Protein AF-A0A7J4SCC3-F1 (afdb_monomer_lite)

Structure (mmCIF, N/CA/C/O backbone):
data_AF-A0A7J4SCC3-F1
#
_entry.id   AF-A0A7J4SCC3-F1
#
loop_
_atom_site.group_PDB
_atom_site.id
_atom_site.type_symbol
_atom_site.label_atom_id
_atom_site.label_alt_id
_atom_site.label_comp_id
_atom_site.label_asym_id
_atom_site.label_entity_id
_atom_site.label_seq_id
_atom_site.pdbx_PDB_ins_code
_atom_site.Cartn_x
_atom_site.Cartn_y
_atom_site.Cartn_z
_atom_site.occupancy
_atom_site.B_iso_or_equiv
_atom_site.auth_seq_id
_atom_site.auth_comp_id
_atom_site.auth_asym_id
_atom_site.auth_atom_id
_atom_site.pdbx_PDB_model_num
ATOM 1 N N . MET A 1 1 ? -40.640 -9.489 59.280 1.00 54.16 1 MET A N 1
ATOM 2 C CA . MET A 1 1 ? -41.425 -9.849 58.082 1.00 54.16 1 MET A CA 1
ATOM 3 C C . MET A 1 1 ? -41.532 -8.729 57.042 1.00 54.16 1 MET A C 1
ATOM 5 O O . MET A 1 1 ? -40.969 -8.909 55.980 1.00 54.16 1 MET A O 1
ATOM 9 N N . ARG A 1 2 ? -42.132 -7.545 57.290 1.00 55.75 2 ARG A N 1
ATOM 10 C CA . ARG A 1 2 ? -42.129 -6.441 56.280 1.00 55.75 2 ARG A CA 1
ATOM 11 C C . ARG A 1 2 ? -40.756 -5.793 56.000 1.00 55.75 2 ARG A C 1
ATOM 13 O O . ARG A 1 2 ? -40.608 -5.109 54.994 1.00 55.75 2 ARG A O 1
ATOM 20 N N . ARG A 1 3 ? -39.778 -5.949 56.900 1.00 60.03 3 ARG A N 1
ATOM 21 C CA . ARG A 1 3 ? -38.432 -5.351 56.779 1.00 60.03 3 ARG A CA 1
ATOM 22 C C . ARG A 1 3 ? -37.500 -6.152 55.866 1.00 60.03 3 ARG A C 1
ATOM 24 O O . ARG A 1 3 ? -36.683 -5.543 55.190 1.00 60.03 3 ARG A O 1
ATOM 31 N N . ASP A 1 4 ? -37.663 -7.471 55.838 1.00 62.28 4 ASP A N 1
ATOM 32 C CA . 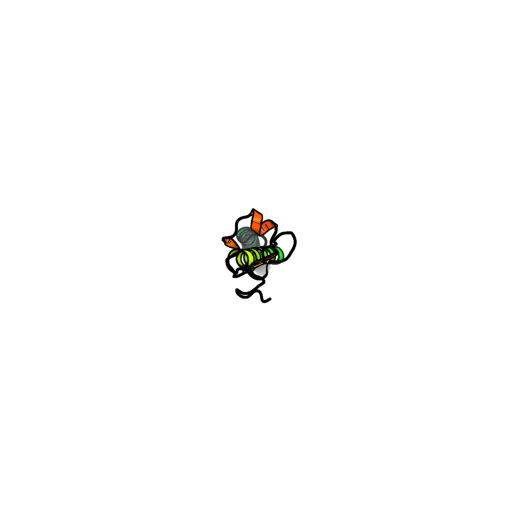ASP A 1 4 ? -36.812 -8.391 55.075 1.00 62.28 4 ASP A CA 1
ATOM 33 C C . ASP A 1 4 ? -37.121 -8.290 53.572 1.00 62.28 4 ASP A C 1
ATOM 35 O O . ASP A 1 4 ? -36.225 -8.059 52.771 1.00 62.28 4 ASP A O 1
ATOM 39 N N . MET A 1 5 ? -38.410 -8.248 53.214 1.00 61.91 5 MET A N 1
ATOM 40 C CA . MET A 1 5 ? -38.878 -8.113 51.824 1.00 61.91 5 MET A CA 1
ATOM 41 C C . MET A 1 5 ? -38.433 -6.801 51.144 1.00 61.91 5 MET A C 1
ATOM 43 O O . MET A 1 5 ? -38.079 -6.795 49.974 1.00 61.91 5 MET A O 1
ATOM 47 N N . ARG A 1 6 ? -38.370 -5.684 51.887 1.00 66.69 6 ARG A N 1
ATOM 48 C CA . ARG A 1 6 ? -37.863 -4.399 51.358 1.00 66.69 6 ARG A CA 1
ATOM 49 C C . ARG A 1 6 ? -36.359 -4.410 51.084 1.00 66.69 6 ARG A C 1
ATOM 51 O O . ARG A 1 6 ? -35.892 -3.641 50.251 1.00 66.69 6 ARG A O 1
ATOM 58 N N . ARG A 1 7 ? -35.601 -5.219 51.828 1.00 69.06 7 ARG A N 1
ATOM 59 C CA . ARG A 1 7 ? -34.149 -5.344 51.665 1.00 69.06 7 ARG A CA 1
ATOM 60 C C . ARG A 1 7 ? -33.823 -6.169 50.421 1.00 69.06 7 ARG A C 1
ATOM 62 O O . ARG A 1 7 ? -32.920 -5.788 49.682 1.00 69.06 7 ARG A O 1
ATOM 69 N N . ASP A 1 8 ? -34.607 -7.215 50.174 1.00 75.75 8 ASP A N 1
ATOM 70 C CA . ASP A 1 8 ? -34.503 -8.048 48.974 1.00 75.75 8 ASP A CA 1
ATOM 71 C C . ASP A 1 8 ? -34.860 -7.264 47.703 1.00 75.75 8 ASP A C 1
ATOM 73 O O . ASP A 1 8 ? -34.099 -7.310 46.740 1.00 75.75 8 ASP A O 1
ATOM 77 N N . ASP A 1 9 ? -35.923 -6.450 47.716 1.00 83.81 9 ASP A N 1
ATOM 78 C CA . ASP A 1 9 ? -36.275 -5.586 46.573 1.00 83.81 9 ASP A CA 1
ATOM 79 C C . ASP A 1 9 ? -35.174 -4.564 46.248 1.00 83.81 9 ASP A C 1
ATOM 81 O O . ASP A 1 9 ? -34.878 -4.279 45.084 1.00 83.81 9 ASP A O 1
ATOM 85 N N . GLN A 1 10 ? -34.535 -4.008 47.280 1.00 86.62 10 GLN A N 1
ATOM 86 C CA . GLN A 1 10 ? -33.468 -3.026 47.114 1.00 86.62 10 GLN A CA 1
ATOM 87 C C . GLN A 1 10 ? -32.165 -3.670 46.617 1.00 86.62 10 GLN A C 1
ATOM 89 O O . GLN A 1 10 ? -31.479 -3.090 45.776 1.00 86.62 10 GLN A O 1
ATOM 94 N N . ALA A 1 11 ? -31.854 -4.885 47.077 1.00 87.38 11 ALA A N 1
ATOM 95 C CA . ALA A 1 11 ? -30.744 -5.679 46.558 1.00 87.38 11 ALA A CA 1
ATOM 96 C C . ALA A 1 11 ? -30.983 -6.097 45.097 1.00 87.38 11 ALA A C 1
ATOM 98 O O . ALA A 1 11 ? -30.088 -5.958 44.266 1.00 87.38 11 ALA A O 1
ATOM 99 N N . LEU A 1 12 ? -32.200 -6.535 44.761 1.00 91.94 12 LEU A N 1
ATOM 100 C CA . LEU A 1 12 ? -32.586 -6.896 43.397 1.00 91.94 12 LEU A CA 1
ATOM 101 C C . LEU A 1 12 ? -32.483 -5.693 42.448 1.00 91.94 12 LEU A C 1
ATOM 103 O O . LEU A 1 12 ? -31.930 -5.809 41.356 1.00 91.94 12 LEU A O 1
ATOM 107 N N . THR A 1 13 ? -32.954 -4.525 42.888 1.00 94.19 13 THR A N 1
ATOM 108 C CA . THR A 1 13 ? -32.858 -3.275 42.120 1.00 94.19 13 THR A CA 1
ATOM 109 C C . THR A 1 13 ? -31.401 -2.897 41.859 1.00 94.19 13 THR A C 1
ATOM 111 O O . THR A 1 13 ? -31.046 -2.604 40.720 1.00 94.19 13 THR A O 1
ATOM 114 N N . ALA A 1 14 ? -30.540 -2.980 42.878 1.00 95.12 14 ALA A N 1
ATOM 115 C CA . ALA A 1 14 ? -29.115 -2.684 42.732 1.00 95.12 14 ALA A CA 1
ATOM 116 C C . ALA A 1 14 ? -28.422 -3.627 41.729 1.00 95.12 14 ALA A C 1
ATOM 118 O O . ALA A 1 14 ? -27.584 -3.193 40.940 1.00 95.12 14 ALA A O 1
ATOM 119 N N . VAL A 1 15 ? -28.795 -4.912 41.715 1.00 96.50 15 VAL A N 1
ATOM 120 C CA . VAL A 1 15 ? -28.265 -5.881 40.742 1.00 96.50 15 VAL A CA 1
ATOM 121 C C . VAL A 1 15 ? -28.722 -5.546 39.323 1.00 96.50 15 VAL A C 1
ATOM 123 O O . VAL A 1 15 ? -27.909 -5.586 38.402 1.00 96.50 15 VAL A O 1
ATOM 126 N N . ILE A 1 16 ? -29.994 -5.185 39.129 1.00 95.31 16 ILE A N 1
ATOM 127 C CA . ILE A 1 16 ? -30.530 -4.808 37.811 1.00 95.31 16 ILE A CA 1
ATOM 128 C C . ILE A 1 16 ? -29.866 -3.524 37.298 1.00 95.31 16 ILE A C 1
ATOM 130 O O . ILE A 1 16 ? -29.507 -3.442 36.123 1.00 95.31 16 ILE A O 1
ATOM 134 N N . GLU A 1 17 ? -29.659 -2.536 38.165 1.00 95.81 17 GLU A N 1
ATOM 135 C CA . GLU A 1 17 ? -28.966 -1.292 37.821 1.00 95.81 17 GLU A CA 1
ATOM 136 C C . GLU A 1 17 ? -27.519 -1.565 37.393 1.00 95.81 17 GLU A C 1
ATOM 138 O O . GLU A 1 17 ? -27.085 -1.117 36.332 1.00 95.81 17 GLU A O 1
ATOM 143 N N . PHE A 1 18 ? -26.800 -2.400 38.147 1.00 97.00 18 PHE A N 1
ATOM 144 C CA . PHE A 1 18 ? -25.450 -2.813 37.781 1.00 97.00 18 PHE A CA 1
ATOM 145 C C . PHE A 1 18 ? -25.417 -3.556 36.438 1.00 97.00 18 PHE A C 1
ATOM 147 O O . PHE A 1 18 ? -24.612 -3.233 35.564 1.00 97.00 18 PHE A O 1
ATOM 154 N N . LEU A 1 19 ? -26.311 -4.532 36.246 1.00 97.19 19 LEU A N 1
ATOM 155 C CA . LEU A 1 19 ? -26.343 -5.335 35.026 1.00 97.19 19 LEU A CA 1
ATOM 156 C C . LEU A 1 19 ? -26.716 -4.484 33.806 1.00 97.19 19 LEU A C 1
ATOM 158 O O . LEU A 1 19 ? -26.121 -4.642 32.745 1.00 97.19 19 LEU A O 1
ATOM 162 N N . SER A 1 20 ? -27.669 -3.562 33.951 1.00 97.12 20 SER A N 1
ATOM 163 C CA . SER A 1 20 ? -28.093 -2.672 32.865 1.00 97.12 20 SER A CA 1
ATOM 164 C C . SER A 1 20 ? -27.010 -1.662 32.491 1.00 97.12 20 SER A C 1
ATOM 166 O O . SER A 1 20 ? -26.748 -1.483 31.302 1.00 97.12 20 SER A O 1
ATOM 168 N N . ALA A 1 21 ? -26.307 -1.081 33.469 1.00 97.00 21 ALA A N 1
ATOM 169 C CA . ALA A 1 21 ? -25.147 -0.231 33.210 1.00 97.00 21 ALA A CA 1
ATOM 170 C C . ALA A 1 21 ? -24.014 -1.012 32.520 1.00 97.00 21 ALA A C 1
ATOM 172 O O . ALA A 1 21 ? -23.404 -0.515 31.572 1.00 97.00 21 ALA A O 1
ATOM 173 N N . PHE A 1 22 ? -23.766 -2.257 32.939 1.00 97.75 22 PHE A N 1
ATOM 174 C CA . PHE A 1 22 ? -22.756 -3.121 32.330 1.00 97.75 22 PHE A CA 1
ATOM 175 C C . PHE A 1 22 ? -23.109 -3.503 30.887 1.00 97.75 22 PHE A C 1
ATOM 177 O O . PHE A 1 22 ? -22.272 -3.396 29.992 1.00 97.75 22 PHE A O 1
ATOM 184 N N . VAL A 1 23 ? -24.359 -3.896 30.632 1.00 97.38 23 VAL A N 1
ATOM 185 C CA . VAL A 1 23 ? -24.840 -4.200 29.276 1.00 97.38 23 VAL A CA 1
ATOM 186 C C . VAL A 1 23 ? -24.769 -2.959 28.391 1.00 97.38 23 VAL A C 1
ATOM 188 O O . VAL A 1 23 ? -24.289 -3.053 27.264 1.00 97.38 23 VAL A O 1
ATOM 191 N N . LEU A 1 24 ? -25.175 -1.789 28.896 1.00 97.75 24 LEU A N 1
ATOM 192 C CA . LEU A 1 24 ? -25.076 -0.532 28.155 1.00 97.75 24 LEU A CA 1
ATOM 193 C C . LEU A 1 24 ? -23.622 -0.219 27.785 1.00 97.75 24 LEU A C 1
ATOM 195 O O . LEU A 1 24 ? -23.336 0.116 26.636 1.00 97.75 24 LEU A O 1
ATOM 199 N N . PHE A 1 25 ? -22.697 -0.389 28.728 1.00 97.62 25 PHE A N 1
ATOM 200 C CA . PHE A 1 25 ? -21.270 -0.235 28.471 1.00 97.62 25 PHE A CA 1
ATOM 201 C C . PHE A 1 25 ? -20.778 -1.191 27.375 1.00 97.62 25 PHE A C 1
ATOM 203 O O . PHE A 1 25 ? -20.118 -0.753 26.433 1.00 97.62 25 PHE A O 1
ATOM 210 N N . LEU A 1 26 ? -21.143 -2.476 27.442 1.00 97.75 26 LEU A N 1
ATOM 211 C CA . LEU A 1 26 ? -20.762 -3.459 26.424 1.00 97.75 26 LEU A CA 1
ATOM 212 C C . LEU A 1 26 ? -21.327 -3.125 25.038 1.00 97.75 26 LEU A C 1
ATOM 214 O O . LEU A 1 26 ? -20.607 -3.246 24.047 1.00 97.75 26 LEU A O 1
ATOM 218 N N . VAL A 1 27 ? -22.583 -2.675 24.958 1.00 98.06 27 VAL A N 1
ATOM 219 C CA . VAL A 1 27 ? -23.205 -2.240 23.696 1.00 98.06 27 VAL A CA 1
ATOM 220 C C . VAL A 1 27 ? -22.449 -1.050 23.109 1.00 98.06 27 VAL A C 1
ATOM 222 O O . VAL A 1 27 ? -22.133 -1.057 21.920 1.00 98.06 27 VAL A O 1
ATOM 225 N N . ILE A 1 28 ? -22.095 -0.064 23.938 1.00 96.94 28 ILE A N 1
ATOM 226 C CA . ILE A 1 28 ? -21.326 1.109 23.507 1.00 96.94 28 ILE A CA 1
ATOM 227 C C . ILE A 1 28 ? -19.939 0.686 23.001 1.00 96.94 28 ILE A C 1
ATOM 229 O O . ILE A 1 28 ? -19.565 1.053 21.889 1.00 96.94 28 ILE A O 1
ATOM 233 N N . VAL A 1 29 ? -19.191 -0.129 23.752 1.00 96.94 29 VAL A N 1
ATOM 234 C CA . VAL A 1 29 ? -17.858 -0.608 23.333 1.00 96.94 29 VAL A CA 1
ATOM 235 C C . VAL A 1 29 ? -17.939 -1.419 22.037 1.00 96.94 29 VAL A C 1
ATOM 237 O O . VAL A 1 29 ? -17.129 -1.217 21.133 1.00 96.94 29 VAL A O 1
ATOM 240 N N . SER A 1 30 ? -18.937 -2.297 21.906 1.00 95.38 30 SER A N 1
ATOM 241 C CA . SER A 1 30 ? -19.172 -3.075 20.685 1.00 95.38 30 SER A CA 1
ATOM 242 C C . SER A 1 30 ? -19.466 -2.179 19.477 1.00 95.38 30 SER A C 1
ATOM 244 O O . SER A 1 30 ? -18.891 -2.383 18.402 1.00 95.38 30 SER A O 1
ATOM 246 N N . ALA A 1 31 ? -20.297 -1.148 19.657 1.00 95.00 31 ALA A N 1
ATOM 247 C CA . ALA A 1 31 ? -20.602 -0.171 18.617 1.00 95.00 31 ALA A CA 1
ATOM 248 C C . ALA A 1 31 ? -19.353 0.621 18.200 1.00 95.00 31 ALA A C 1
ATOM 250 O O . ALA A 1 31 ? -19.074 0.737 17.007 1.00 95.00 31 ALA A O 1
ATOM 251 N N . PHE A 1 32 ? -18.547 1.086 19.160 1.00 94.00 32 PHE A N 1
ATOM 252 C CA . PHE A 1 32 ? -17.285 1.778 18.878 1.00 94.00 32 PHE A CA 1
ATOM 253 C C . PHE A 1 32 ? -16.287 0.892 18.125 1.00 94.00 32 PHE A C 1
ATOM 255 O O . PHE A 1 32 ? -15.727 1.327 17.123 1.00 94.00 32 PHE A O 1
ATOM 262 N N . LEU A 1 33 ? -16.098 -0.362 18.549 1.00 88.50 33 LEU A N 1
ATOM 263 C CA . LEU A 1 33 ? -15.211 -1.316 17.869 1.00 88.50 33 LEU A CA 1
ATOM 264 C C . LEU A 1 33 ? -15.712 -1.720 16.475 1.00 88.50 33 LEU A C 1
ATOM 266 O O . LEU A 1 33 ? -14.931 -2.154 15.627 1.00 88.50 33 LEU A O 1
ATOM 270 N N . SER A 1 34 ? -17.020 -1.641 16.238 1.00 86.56 34 SER A N 1
ATOM 271 C CA . SER A 1 34 ? -17.597 -1.857 14.908 1.00 86.56 34 SER A CA 1
ATOM 272 C C . SER A 1 34 ? -17.361 -0.642 14.012 1.00 86.56 34 SER A C 1
ATOM 274 O O . SER A 1 34 ? -16.994 -0.804 12.851 1.00 86.56 34 SER A O 1
ATOM 276 N N . LEU A 1 35 ? -17.481 0.570 14.562 1.00 86.06 35 LEU A N 1
ATOM 277 C CA . LEU A 1 35 ? -17.210 1.809 13.841 1.00 86.06 35 LEU A CA 1
ATOM 278 C C . LEU A 1 35 ? -15.731 1.949 13.461 1.00 86.06 35 LEU A C 1
ATOM 280 O O . LEU A 1 35 ? -15.439 2.271 12.319 1.00 86.06 35 LEU A O 1
ATOM 284 N N . THR A 1 36 ? -14.787 1.653 14.359 1.00 77.44 36 THR A N 1
ATOM 285 C CA . THR A 1 36 ? -13.347 1.757 14.046 1.00 77.44 36 THR A CA 1
ATOM 286 C C . THR A 1 36 ? -12.912 0.816 12.927 1.00 77.44 36 THR A C 1
ATOM 288 O O . THR A 1 36 ? -12.065 1.183 12.116 1.00 77.44 36 THR A O 1
ATOM 291 N N . ARG A 1 37 ? -13.527 -0.370 12.838 1.00 70.62 37 ARG A N 1
ATOM 292 C CA . ARG A 1 37 ? -13.330 -1.297 11.714 1.00 70.62 37 ARG A CA 1
ATOM 293 C C . ARG A 1 37 ? -13.887 -0.766 10.394 1.00 70.62 37 ARG A C 1
ATOM 295 O O . ARG A 1 37 ? -13.334 -1.083 9.350 1.00 70.62 37 ARG A O 1
ATOM 302 N N . LEU A 1 38 ? -14.943 0.046 10.429 1.00 63.66 38 LEU A N 1
ATOM 303 C CA . LEU A 1 38 ? -15.452 0.728 9.236 1.00 63.66 38 LEU A CA 1
ATOM 304 C C . LEU A 1 38 ? -14.540 1.885 8.812 1.00 63.66 38 LEU A C 1
ATOM 306 O O . LEU A 1 38 ? -14.313 2.063 7.621 1.00 63.66 38 LEU A O 1
ATOM 310 N N . THR A 1 39 ? -14.002 2.657 9.762 1.00 64.06 39 THR A N 1
ATOM 311 C CA . THR A 1 39 ? -13.179 3.838 9.451 1.00 64.06 39 THR A CA 1
ATOM 312 C C . THR A 1 39 ? -11.795 3.485 8.905 1.00 64.06 39 THR A C 1
ATOM 314 O O . THR A 1 39 ? -11.266 4.227 8.086 1.00 64.06 39 THR A O 1
ATOM 317 N N . LEU A 1 40 ? -11.198 2.377 9.356 1.00 66.44 40 LEU A N 1
ATOM 318 C CA . LEU A 1 40 ? -9.868 1.933 8.913 1.00 66.44 40 LEU A CA 1
ATOM 319 C C . LEU A 1 40 ? -9.903 1.093 7.625 1.00 66.44 40 LEU A C 1
ATOM 321 O O . LEU A 1 40 ? -8.846 0.782 7.089 1.00 66.44 40 LEU A O 1
ATOM 325 N N . GLY A 1 41 ? -11.096 0.741 7.129 1.00 65.56 41 GLY A N 1
ATOM 326 C CA . GLY A 1 41 ? -11.249 -0.240 6.057 1.00 65.56 41 GLY A CA 1
ATOM 327 C C . GLY A 1 41 ? -10.811 -1.648 6.49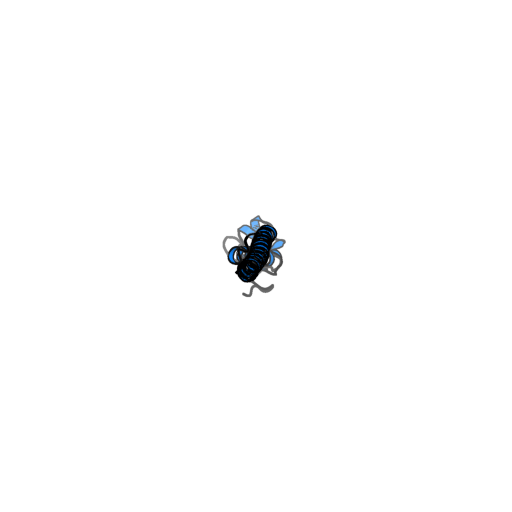2 1.00 65.56 41 GLY A C 1
ATOM 328 O O . GLY A 1 41 ? -10.297 -1.843 7.601 1.00 65.56 41 GLY A O 1
ATOM 329 N N . PRO A 1 42 ? -11.046 -2.676 5.661 1.00 63.09 42 PRO A N 1
ATOM 330 C CA . PRO A 1 42 ? -10.437 -3.974 5.894 1.00 63.09 42 PRO A CA 1
ATOM 331 C C . PRO A 1 42 ? -8.914 -3.807 5.817 1.00 63.09 42 PRO A C 1
ATOM 333 O O . PRO A 1 42 ? -8.377 -3.451 4.777 1.00 63.09 42 PRO A O 1
ATOM 336 N N . ASN A 1 43 ? -8.226 -4.035 6.937 1.00 65.62 43 ASN A N 1
ATOM 337 C CA . ASN A 1 43 ? -6.776 -4.181 6.936 1.00 65.62 43 ASN A CA 1
ATOM 338 C C . ASN A 1 43 ? -6.476 -5.504 6.222 1.00 65.62 43 ASN A C 1
ATOM 340 O O . ASN A 1 43 ? -6.629 -6.573 6.825 1.00 65.62 43 ASN A O 1
ATOM 344 N N . GLU A 1 44 ? -6.138 -5.429 4.937 1.00 78.19 44 GLU A N 1
ATOM 345 C CA . GLU A 1 44 ? -5.712 -6.564 4.126 1.00 78.19 44 GLU A CA 1
ATOM 346 C C . GLU A 1 44 ? -4.190 -6.514 3.966 1.00 78.19 44 GLU A C 1
ATOM 348 O O . GLU A 1 44 ? -3.684 -6.164 2.903 1.00 78.19 44 GLU A O 1
ATOM 353 N N . PRO A 1 45 ? -3.418 -6.933 4.987 1.00 78.69 45 PRO A N 1
ATOM 354 C CA . PRO A 1 45 ? -1.967 -6.767 4.987 1.00 78.69 45 PRO A CA 1
ATOM 355 C C . PRO A 1 45 ? -1.260 -7.517 3.854 1.00 78.69 45 PRO A C 1
ATOM 357 O O . PRO A 1 45 ? -0.085 -7.276 3.610 1.00 78.69 45 PRO A O 1
ATOM 360 N N . MET A 1 46 ? -1.927 -8.462 3.186 1.00 81.06 46 MET A N 1
ATOM 361 C CA . MET A 1 46 ? -1.388 -9.101 1.984 1.00 81.06 46 MET A CA 1
ATOM 362 C C . MET A 1 46 ? -1.547 -8.224 0.742 1.00 81.06 46 MET A C 1
ATOM 364 O O . MET A 1 46 ? -0.615 -8.166 -0.053 1.00 81.06 46 MET A O 1
ATOM 368 N N . VAL A 1 47 ? -2.693 -7.556 0.586 1.00 84.00 47 VAL A N 1
ATOM 369 C CA . VAL A 1 47 ? -2.953 -6.653 -0.542 1.00 84.00 47 VAL A CA 1
ATOM 370 C C . VAL A 1 47 ? -2.148 -5.373 -0.371 1.00 84.00 47 VAL A C 1
ATOM 372 O O . VAL A 1 47 ? -1.430 -5.005 -1.289 1.00 84.00 47 VAL A O 1
ATOM 375 N N . ASP A 1 48 ? -2.127 -4.796 0.832 1.00 85.69 48 ASP A N 1
ATOM 376 C CA . ASP A 1 48 ? -1.342 -3.589 1.121 1.00 85.69 48 ASP A CA 1
ATOM 377 C C . ASP A 1 48 ? 0.154 -3.798 0.833 1.00 85.69 48 ASP A C 1
ATOM 379 O O . ASP A 1 48 ? 0.799 -2.963 0.206 1.00 85.69 48 ASP A O 1
ATOM 383 N N . ARG A 1 49 ? 0.708 -4.955 1.230 1.00 86.44 49 ARG A N 1
ATOM 384 C CA . ARG A 1 49 ? 2.103 -5.312 0.919 1.00 86.44 49 ARG A CA 1
ATOM 385 C C . ARG A 1 49 ? 2.327 -5.555 -0.566 1.00 86.44 49 ARG A C 1
ATOM 387 O O . ARG A 1 49 ? 3.397 -5.242 -1.071 1.00 86.44 49 ARG A O 1
ATOM 394 N N . LEU A 1 50 ? 1.368 -6.172 -1.253 1.00 91.19 50 LEU A N 1
ATOM 395 C CA . LEU A 1 50 ? 1.477 -6.399 -2.691 1.00 91.19 50 LEU A CA 1
ATOM 396 C C . LEU A 1 50 ? 1.496 -5.068 -3.445 1.00 91.19 50 LEU A C 1
ATOM 398 O O . LEU A 1 50 ? 2.336 -4.895 -4.323 1.00 91.19 50 LEU A O 1
ATOM 402 N N . ASP A 1 51 ? 0.616 -4.142 -3.075 1.00 90.06 51 ASP A N 1
ATOM 403 C CA . ASP A 1 51 ? 0.538 -2.810 -3.667 1.00 90.06 51 ASP A CA 1
ATOM 404 C C . ASP A 1 51 ? 1.810 -2.005 -3.381 1.00 90.06 51 ASP A C 1
ATOM 406 O O . ASP A 1 51 ? 2.361 -1.391 -4.294 1.00 90.06 51 ASP A O 1
ATOM 410 N N . GLU A 1 52 ? 2.331 -2.072 -2.151 1.00 90.06 52 GLU A N 1
ATOM 411 C CA . GLU A 1 52 ? 3.617 -1.472 -1.776 1.00 90.06 52 GLU A CA 1
ATOM 412 C C . GLU A 1 52 ? 4.768 -2.055 -2.610 1.00 90.06 52 GLU A C 1
ATOM 414 O O . GLU A 1 52 ? 5.505 -1.309 -3.247 1.00 90.06 52 GLU A O 1
ATOM 419 N N . HIS A 1 53 ? 4.875 -3.383 -2.717 1.00 91.19 53 HIS A N 1
ATOM 420 C CA . HIS A 1 53 ? 5.911 -4.034 -3.524 1.00 91.19 53 HIS A CA 1
ATOM 421 C C . HIS A 1 53 ? 5.773 -3.770 -5.028 1.00 91.19 53 HIS A C 1
ATOM 423 O O . HIS A 1 53 ? 6.782 -3.697 -5.730 1.00 91.19 53 HIS A O 1
ATOM 429 N N . ALA A 1 54 ? 4.550 -3.635 -5.544 1.00 91.81 54 ALA A N 1
ATOM 430 C CA . ALA A 1 54 ? 4.312 -3.283 -6.938 1.00 91.81 54 ALA A CA 1
ATOM 431 C C . ALA A 1 54 ? 4.696 -1.823 -7.214 1.00 91.81 54 ALA A C 1
ATOM 433 O O . ALA A 1 54 ? 5.355 -1.546 -8.216 1.00 91.81 54 ALA A O 1
ATOM 434 N N . ALA A 1 55 ? 4.323 -0.903 -6.320 1.00 90.75 55 ALA A N 1
ATOM 435 C CA . ALA A 1 55 ? 4.699 0.504 -6.404 1.00 90.75 55 ALA A CA 1
ATOM 436 C C . ALA A 1 55 ? 6.218 0.681 -6.306 1.00 90.75 55 ALA A C 1
ATOM 438 O O . ALA A 1 55 ? 6.801 1.382 -7.134 1.00 90.75 55 ALA A O 1
ATOM 439 N N . ASP A 1 56 ? 6.856 -0.021 -5.368 1.00 89.25 56 ASP A N 1
ATOM 440 C CA . ASP A 1 56 ? 8.307 -0.078 -5.262 1.00 89.25 56 ASP A CA 1
ATOM 441 C C . ASP A 1 56 ? 8.894 -0.622 -6.561 1.00 89.25 56 ASP A C 1
ATOM 443 O O . ASP A 1 56 ? 9.664 0.076 -7.208 1.00 89.25 56 ASP A O 1
ATOM 447 N N . GLY A 1 57 ? 8.501 -1.816 -7.013 1.00 86.12 57 GLY A N 1
ATOM 448 C CA . GLY A 1 57 ? 9.028 -2.419 -8.242 1.00 86.12 57 GLY A CA 1
ATOM 449 C C . GLY A 1 57 ? 8.924 -1.497 -9.462 1.00 86.12 57 GLY A C 1
ATOM 450 O O . GLY A 1 57 ? 9.879 -1.380 -10.227 1.00 86.12 57 GLY A O 1
ATOM 451 N N . LEU A 1 58 ? 7.809 -0.778 -9.613 1.00 86.75 58 LEU A N 1
ATOM 452 C CA . LEU A 1 58 ? 7.653 0.241 -10.655 1.00 86.75 58 LEU A CA 1
ATOM 453 C C . LEU A 1 58 ? 8.594 1.433 -10.455 1.00 86.75 58 LEU A C 1
ATOM 455 O O . LEU A 1 58 ? 9.174 1.917 -11.427 1.00 86.75 58 LEU A O 1
ATOM 459 N N . MET A 1 59 ? 8.772 1.904 -9.222 1.00 84.31 59 MET A N 1
ATOM 460 C CA . MET A 1 59 ? 9.745 2.949 -8.909 1.00 84.31 59 MET A CA 1
ATOM 461 C C . MET A 1 59 ? 11.159 2.492 -9.276 1.00 84.31 59 MET A C 1
ATOM 463 O O . MET A 1 59 ? 11.832 3.187 -10.025 1.00 84.31 59 MET A O 1
ATOM 467 N N . TRP A 1 60 ? 11.573 1.286 -8.883 1.00 79.75 60 TRP A N 1
ATOM 468 C CA . TRP A 1 60 ? 12.860 0.714 -9.286 1.00 79.75 60 TRP A CA 1
ATOM 469 C C . TRP A 1 60 ? 13.000 0.680 -10.818 1.00 79.75 60 TRP A C 1
ATOM 471 O O . TRP A 1 60 ? 13.946 1.252 -11.352 1.00 79.75 60 TRP A O 1
ATOM 481 N N . LEU A 1 61 ? 12.025 0.145 -11.557 1.00 80.50 61 LEU A N 1
ATOM 482 C CA . LEU A 1 61 ? 12.087 0.075 -13.027 1.00 80.50 61 LEU A CA 1
ATOM 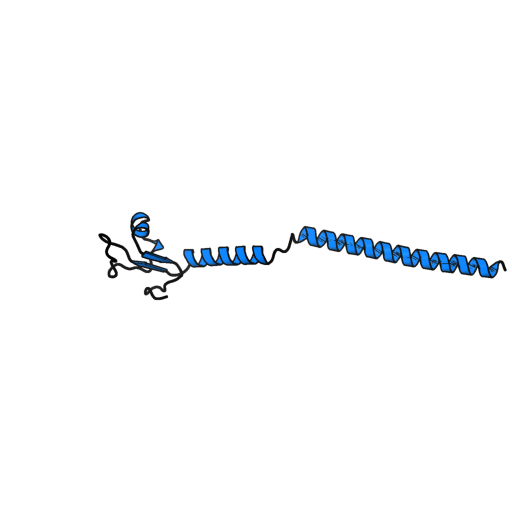483 C C . LEU A 1 61 ? 12.121 1.446 -13.731 1.00 80.50 61 LEU A C 1
ATOM 485 O O . LEU A 1 61 ? 12.561 1.528 -14.876 1.00 80.50 61 LE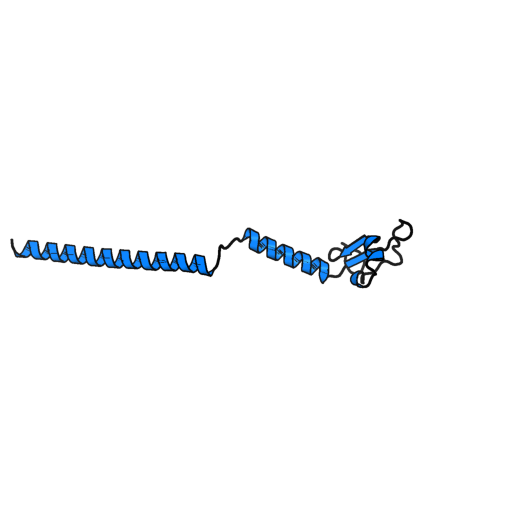U A O 1
ATOM 489 N N . THR A 1 62 ? 11.633 2.511 -13.089 1.00 76.69 62 THR A N 1
ATOM 490 C CA . THR A 1 62 ? 11.488 3.839 -13.716 1.00 76.69 62 THR A CA 1
ATOM 491 C C . THR A 1 62 ? 12.501 4.872 -13.241 1.00 76.69 62 THR A C 1
ATOM 493 O O . THR A 1 62 ? 12.799 5.803 -13.986 1.00 76.69 62 THR A O 1
ATOM 496 N N . SER A 1 63 ? 13.016 4.740 -12.018 1.00 71.88 63 SER A N 1
ATOM 497 C CA . SER A 1 63 ? 13.873 5.746 -11.388 1.00 71.88 63 SER A CA 1
ATOM 498 C C . SER A 1 63 ? 15.299 5.283 -11.138 1.00 71.88 63 SER A C 1
ATOM 500 O O . SER A 1 63 ? 16.129 6.116 -10.778 1.00 71.88 63 SER A O 1
ATOM 502 N N . SER A 1 64 ? 15.587 3.985 -11.243 1.00 72.94 64 SER A N 1
ATOM 503 C CA . SER A 1 64 ? 16.936 3.479 -10.994 1.00 72.94 64 SER A CA 1
ATOM 504 C C . SER A 1 64 ? 17.747 3.331 -12.276 1.00 72.94 64 SER A C 1
ATOM 506 O O . SER A 1 64 ? 17.214 3.309 -13.390 1.00 72.94 64 SER A O 1
ATOM 508 N N . GLU A 1 65 ? 19.067 3.307 -12.097 1.00 75.88 65 GLU A N 1
ATOM 509 C CA . GLU A 1 65 ? 20.011 3.071 -13.182 1.00 75.88 65 GLU A CA 1
ATOM 510 C C . GLU A 1 65 ? 19.677 1.743 -13.876 1.00 75.88 65 GLU A C 1
ATOM 512 O O . GLU A 1 65 ? 19.108 0.821 -13.292 1.00 75.88 65 GLU A O 1
ATOM 517 N N . GLY A 1 66 ? 19.960 1.667 -15.166 1.00 80.31 66 GLY A N 1
ATOM 518 C CA . GLY A 1 66 ? 19.728 0.463 -15.945 1.00 80.31 66 GLY A CA 1
ATOM 519 C C . GLY A 1 66 ? 20.689 0.418 -17.106 1.00 80.31 66 GLY A C 1
ATOM 520 O O . GLY A 1 66 ? 21.317 1.423 -17.426 1.00 80.31 66 GLY A O 1
ATOM 521 N N . TRP A 1 67 ? 20.779 -0.732 -17.757 1.00 87.19 67 TRP A N 1
ATOM 522 C CA . TRP A 1 67 ? 21.693 -0.926 -18.875 1.00 87.19 67 TRP A CA 1
ATOM 523 C C . TRP A 1 67 ? 20.931 -1.389 -20.107 1.00 87.19 67 TRP A C 1
ATOM 525 O O . TRP A 1 67 ? 20.162 -2.350 -20.032 1.00 87.19 67 TRP A O 1
ATOM 535 N N . ALA A 1 68 ? 21.137 -0.712 -21.234 1.00 87.31 68 ALA A N 1
ATOM 536 C CA . ALA A 1 68 ? 20.632 -1.146 -22.530 1.00 87.31 68 ALA A CA 1
ATOM 537 C C . ALA A 1 68 ? 21.785 -1.538 -23.449 1.00 87.31 68 ALA A C 1
ATOM 539 O O . ALA A 1 68 ? 22.746 -0.784 -23.614 1.00 87.31 68 ALA A O 1
ATOM 540 N N . VAL A 1 69 ? 21.650 -2.697 -24.090 1.00 89.75 69 VAL A N 1
ATOM 541 C CA . VAL A 1 69 ? 22.550 -3.172 -25.146 1.00 89.75 69 VAL A CA 1
ATOM 542 C C . VAL A 1 69 ? 21.768 -3.202 -26.459 1.00 89.75 69 VAL A C 1
ATOM 544 O O . VAL A 1 69 ? 20.943 -4.102 -26.641 1.00 89.75 69 VAL A O 1
ATOM 547 N N . PRO A 1 70 ? 21.971 -2.219 -27.357 1.00 87.81 70 PRO A N 1
ATOM 548 C CA . PRO A 1 70 ? 21.350 -2.207 -28.675 1.00 87.81 70 PRO A CA 1
ATOM 549 C C . PRO A 1 70 ? 21.665 -3.473 -29.469 1.00 87.81 70 PRO A C 1
ATOM 551 O O . PRO A 1 70 ? 22.722 -4.084 -29.310 1.00 87.81 70 PRO A O 1
ATOM 554 N N . MET A 1 71 ? 20.746 -3.849 -30.349 1.00 87.06 71 MET A N 1
ATOM 555 C CA . MET A 1 71 ? 20.937 -4.940 -31.294 1.00 87.06 71 MET A CA 1
ATOM 556 C C . MET A 1 71 ? 21.045 -4.337 -32.696 1.00 87.06 71 MET A C 1
ATOM 558 O O . MET A 1 71 ? 20.156 -3.599 -33.122 1.00 87.06 71 MET A O 1
ATOM 562 N N . GLU A 1 72 ? 22.121 -4.644 -33.413 1.00 84.69 72 GLU A N 1
ATOM 563 C CA . GLU A 1 72 ? 22.304 -4.278 -34.820 1.00 84.69 72 GLU A CA 1
ATOM 564 C C . GLU A 1 72 ? 22.335 -5.571 -35.640 1.00 84.69 72 GLU A C 1
ATOM 566 O O . GLU A 1 72 ? 23.104 -6.486 -35.347 1.00 84.69 72 GLU A O 1
ATOM 571 N N . ASP A 1 73 ? 21.428 -5.700 -36.614 1.00 83.06 73 ASP A N 1
ATOM 572 C CA . ASP A 1 73 ? 21.284 -6.897 -37.460 1.00 83.06 73 ASP A CA 1
ATOM 573 C C . ASP A 1 73 ? 21.174 -8.229 -36.686 1.00 83.06 73 ASP A C 1
ATOM 575 O O . ASP A 1 73 ? 21.631 -9.286 -37.127 1.00 83.06 73 ASP A O 1
ATOM 579 N N . GLY A 1 74 ? 20.541 -8.198 -35.509 1.00 81.19 74 GLY A N 1
ATOM 580 C CA . GLY A 1 74 ? 20.371 -9.380 -34.663 1.00 81.19 74 GLY A CA 1
ATOM 581 C C . GLY A 1 74 ? 21.618 -9.772 -33.856 1.00 81.19 74 GLY A C 1
ATOM 582 O O . GLY A 1 74 ? 21.652 -10.860 -33.278 1.00 81.19 74 GLY A O 1
ATOM 583 N N . ILE A 1 75 ? 22.634 -8.906 -33.805 1.00 86.69 75 ILE A N 1
ATOM 584 C CA . ILE A 1 75 ? 23.839 -9.065 -32.990 1.00 86.69 75 ILE A CA 1
ATOM 585 C C . ILE A 1 75 ? 23.849 -7.987 -31.905 1.00 86.69 75 ILE A C 1
ATOM 587 O O . ILE A 1 75 ? 23.575 -6.819 -32.171 1.00 86.69 75 ILE A O 1
ATOM 591 N N . ARG A 1 76 ? 24.193 -8.378 -30.672 1.00 85.50 76 ARG A N 1
ATOM 592 C CA . ARG A 1 76 ? 24.360 -7.438 -29.558 1.00 85.50 76 ARG A CA 1
ATOM 593 C C . ARG A 1 76 ? 25.533 -6.501 -29.831 1.00 85.50 76 ARG A C 1
ATOM 595 O O . ARG A 1 76 ? 26.681 -6.947 -29.870 1.00 85.50 76 ARG A O 1
ATOM 602 N N . ASP A 1 77 ? 25.245 -5.212 -29.942 1.00 86.06 77 ASP A N 1
ATOM 603 C CA . ASP A 1 77 ? 26.247 -4.159 -30.018 1.00 86.06 77 ASP A CA 1
ATOM 604 C C . ASP A 1 77 ? 26.630 -3.712 -28.601 1.00 86.06 77 ASP A C 1
ATOM 606 O O . ASP A 1 77 ? 26.083 -2.774 -28.020 1.00 86.06 77 ASP A O 1
ATOM 610 N N . THR A 1 78 ? 27.597 -4.422 -28.020 1.00 84.00 78 THR A N 1
ATOM 611 C CA . THR A 1 78 ? 28.150 -4.087 -26.701 1.00 84.00 78 THR A CA 1
ATOM 612 C C . THR A 1 78 ? 29.033 -2.840 -26.716 1.00 84.00 78 THR A C 1
ATOM 614 O O . THR A 1 78 ? 29.446 -2.393 -25.654 1.00 84.00 78 THR A O 1
ATOM 617 N N . ALA A 1 79 ? 29.406 -2.311 -27.887 1.00 84.31 79 ALA A N 1
ATOM 618 C CA . ALA A 1 79 ? 30.230 -1.106 -27.965 1.00 84.31 79 ALA A CA 1
ATOM 619 C C . ALA A 1 79 ? 29.386 0.161 -27.782 1.00 84.31 79 ALA A C 1
ATOM 621 O O . ALA A 1 79 ? 29.889 1.161 -27.272 1.00 84.31 79 ALA A O 1
ATOM 622 N N . ASN A 1 80 ? 28.109 0.099 -28.162 1.00 85.31 80 ASN A N 1
ATOM 623 C CA . ASN A 1 80 ? 27.157 1.201 -28.054 1.00 85.31 80 ASN A CA 1
ATOM 624 C C . ASN A 1 80 ? 26.139 1.010 -26.914 1.00 85.31 80 ASN A C 1
ATOM 626 O O . ASN A 1 80 ? 25.048 1.582 -26.919 1.00 85.31 80 ASN A O 1
ATOM 630 N N . SER A 1 81 ? 26.477 0.172 -25.938 1.00 86.19 81 SER A N 1
ATOM 631 C CA . SER A 1 81 ? 25.672 -0.015 -24.739 1.00 86.19 81 SER A CA 1
ATOM 632 C C . SER A 1 81 ? 25.708 1.225 -23.852 1.00 86.19 81 SER A C 1
ATOM 634 O O . SER A 1 81 ? 26.750 1.872 -23.720 1.00 86.19 81 SER A O 1
ATOM 636 N N . THR A 1 82 ? 24.577 1.552 -23.236 1.00 85.75 82 THR A N 1
ATOM 637 C CA . THR A 1 82 ? 24.420 2.800 -22.488 1.00 85.75 82 THR A CA 1
ATOM 638 C C . THR A 1 82 ? 23.593 2.610 -21.227 1.00 85.75 82 THR A C 1
ATOM 640 O O . THR A 1 82 ? 22.653 1.810 -21.193 1.00 85.75 82 THR A O 1
ATOM 643 N N . SER A 1 83 ? 23.928 3.398 -20.205 1.00 86.69 83 SER A N 1
ATOM 644 C CA . SER A 1 83 ? 23.125 3.557 -18.995 1.00 86.69 83 SER A CA 1
ATOM 645 C C . SER A 1 83 ? 21.935 4.500 -19.199 1.00 86.69 83 SER A C 1
ATOM 647 O O . SER A 1 83 ? 20.945 4.440 -18.474 1.00 86.69 83 SER A O 1
ATOM 649 N N . ASP A 1 84 ? 21.992 5.349 -20.229 1.00 86.06 84 ASP A N 1
ATOM 650 C CA . ASP A 1 84 ? 20.942 6.308 -20.580 1.00 86.06 84 ASP A CA 1
ATOM 651 C C . ASP A 1 84 ? 19.875 5.673 -21.480 1.00 86.06 84 ASP A C 1
ATOM 653 O O . ASP A 1 84 ? 19.416 6.246 -22.471 1.00 86.06 84 ASP A O 1
ATOM 657 N N . TRP A 1 85 ? 19.467 4.451 -21.138 1.00 84.69 85 TRP A N 1
ATOM 658 C CA . TRP A 1 85 ? 18.492 3.676 -21.902 1.00 84.69 85 TRP A CA 1
ATOM 659 C C . TRP A 1 85 ? 17.166 4.431 -22.089 1.00 84.69 85 TRP A C 1
ATOM 661 O O . TRP A 1 85 ? 16.543 4.348 -23.141 1.00 84.69 85 TRP A O 1
ATOM 671 N N . HIS A 1 86 ? 16.772 5.245 -21.109 1.00 82.31 86 HIS A N 1
ATOM 672 C CA . HIS A 1 86 ? 15.556 6.060 -21.129 1.00 82.31 86 HIS A CA 1
ATOM 673 C C . HIS A 1 86 ? 15.570 7.194 -22.176 1.00 82.31 86 HIS A C 1
ATOM 675 O O . HIS A 1 86 ? 14.524 7.785 -22.444 1.00 82.31 86 HIS A O 1
ATOM 681 N N . LEU A 1 87 ? 16.729 7.505 -22.774 1.00 87.00 87 LEU A N 1
ATOM 682 C CA . LEU A 1 87 ? 16.869 8.491 -23.854 1.00 87.00 87 LEU A CA 1
ATOM 683 C C . LEU A 1 87 ? 16.836 7.859 -25.253 1.00 87.00 87 LEU A C 1
ATOM 685 O O . LEU A 1 87 ? 16.806 8.580 -26.253 1.00 87.00 87 LEU A O 1
ATOM 689 N N . LEU A 1 88 ? 16.855 6.527 -25.345 1.00 84.88 88 LEU A N 1
ATOM 690 C CA . LEU A 1 88 ? 16.819 5.819 -26.618 1.00 84.88 88 LEU A CA 1
ATOM 691 C C . LEU A 1 88 ? 15.414 5.861 -27.234 1.00 84.88 88 LEU A C 1
ATOM 693 O O . LEU A 1 88 ? 14.392 5.843 -26.548 1.00 84.88 88 LEU A O 1
ATOM 697 N N . ASN A 1 89 ? 15.357 5.878 -28.567 1.00 88.19 89 ASN A N 1
ATOM 698 C CA . ASN A 1 89 ? 14.090 5.789 -29.288 1.00 88.19 89 ASN A CA 1
ATOM 699 C C . ASN A 1 89 ? 13.382 4.464 -28.979 1.00 88.19 89 ASN A C 1
ATOM 701 O O . ASN A 1 89 ? 14.016 3.411 -28.921 1.00 88.19 89 ASN A O 1
ATOM 705 N N . ALA A 1 90 ? 12.050 4.500 -28.885 1.00 85.44 90 ALA A N 1
ATOM 706 C CA . ALA A 1 90 ? 11.238 3.325 -28.563 1.00 85.44 90 ALA A CA 1
ATOM 707 C C . ALA A 1 90 ? 11.469 2.138 -29.518 1.00 85.44 90 ALA A C 1
ATOM 709 O O . ALA A 1 90 ? 11.443 0.996 -29.080 1.00 85.44 90 ALA A O 1
ATOM 710 N N . SER A 1 91 ? 11.737 2.394 -30.804 1.00 87.81 91 SER A N 1
ATOM 711 C CA . SER A 1 91 ? 12.074 1.347 -31.780 1.00 87.81 91 SER A CA 1
ATOM 712 C C . SER A 1 91 ? 13.400 0.655 -31.466 1.00 87.81 91 SER A C 1
ATOM 714 O O . SER A 1 91 ? 13.499 -0.556 -31.579 1.00 87.81 91 SER A O 1
ATOM 716 N N . THR A 1 92 ? 14.406 1.419 -31.040 1.00 85.81 92 THR A N 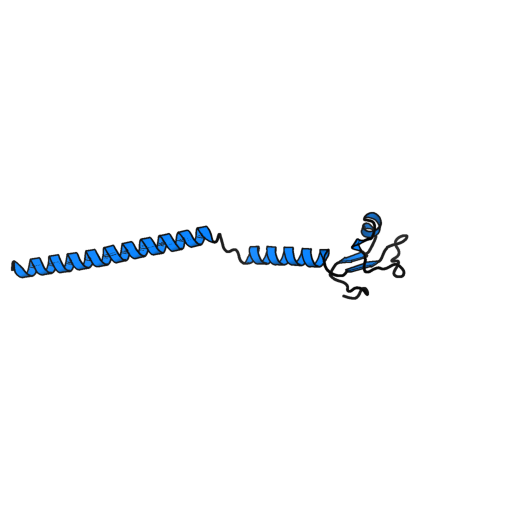1
ATOM 717 C CA . THR A 1 92 ? 15.724 0.894 -30.670 1.00 85.81 92 THR A CA 1
ATOM 718 C C . THR A 1 92 ? 15.666 0.150 -29.342 1.00 85.81 92 THR A C 1
ATOM 720 O O . THR A 1 92 ? 16.342 -0.857 -29.195 1.00 85.81 92 THR A O 1
ATOM 723 N N . LEU A 1 93 ? 14.839 0.615 -28.398 1.00 85.06 93 LEU A N 1
ATOM 724 C CA . LEU A 1 93 ? 14.587 -0.087 -27.136 1.00 85.06 93 LEU A CA 1
ATOM 725 C C . LEU A 1 93 ? 13.858 -1.418 -27.324 1.00 85.06 93 LEU A C 1
ATOM 727 O O . LEU A 1 93 ? 14.060 -2.338 -26.544 1.00 85.06 93 LEU A O 1
ATOM 731 N N . LEU A 1 94 ? 12.994 -1.513 -28.336 1.00 86.69 94 LEU A N 1
ATOM 732 C CA . LEU A 1 94 ? 12.230 -2.728 -28.607 1.00 86.69 94 LEU A CA 1
ATOM 733 C C . LEU A 1 94 ? 13.110 -3.857 -29.157 1.00 86.69 94 LEU A C 1
ATOM 735 O O . LEU A 1 94 ? 12.849 -5.023 -28.874 1.00 86.69 94 LEU A O 1
ATOM 739 N N . ASP A 1 95 ? 14.139 -3.494 -29.922 1.00 87.31 95 ASP A N 1
ATOM 740 C CA . ASP A 1 95 ? 15.121 -4.433 -30.465 1.00 87.31 95 ASP A CA 1
ATOM 741 C C . ASP A 1 95 ? 16.326 -4.639 -29.532 1.00 87.31 95 ASP A C 1
ATOM 743 O O . ASP A 1 95 ? 17.143 -5.517 -29.794 1.00 87.31 95 ASP A O 1
ATOM 747 N N . SER A 1 96 ? 16.460 -3.865 -28.451 1.00 85.12 96 SER A N 1
ATOM 748 C CA . SER A 1 96 ? 17.590 -3.951 -27.525 1.00 85.12 96 SER A CA 1
ATOM 749 C C . SER A 1 96 ? 17.292 -4.791 -26.287 1.00 85.12 96 SER A C 1
ATOM 751 O O . SER A 1 96 ? 16.152 -4.957 -25.853 1.00 85.12 96 SER A O 1
ATOM 753 N N . ASP A 1 97 ? 18.355 -5.305 -25.675 1.00 87.38 97 ASP A N 1
ATOM 754 C CA . ASP A 1 97 ? 18.266 -5.934 -24.365 1.00 87.38 97 ASP A CA 1
ATOM 755 C C . ASP A 1 97 ? 18.378 -4.856 -23.284 1.00 87.38 97 ASP A C 1
ATOM 757 O O . ASP A 1 97 ? 19.454 -4.289 -23.073 1.00 87.38 97 ASP A O 1
ATOM 761 N N . VAL A 1 98 ? 17.265 -4.567 -22.606 1.00 86.12 98 VAL A N 1
ATOM 762 C CA . VAL A 1 98 ? 17.179 -3.538 -21.560 1.00 86.12 98 VAL A CA 1
ATOM 763 C C . VAL A 1 98 ? 16.989 -4.199 -20.200 1.00 86.12 98 VAL A C 1
ATOM 765 O O . VAL A 1 98 ? 16.072 -4.996 -20.001 1.00 86.12 98 VAL A O 1
ATOM 768 N N . LEU A 1 99 ? 17.845 -3.838 -19.247 1.00 83.19 99 LEU A N 1
ATOM 769 C CA . LEU A 1 99 ? 17.806 -4.294 -17.856 1.00 83.19 99 LEU A CA 1
ATOM 770 C C . LEU A 1 99 ? 17.611 -3.085 -16.927 1.00 83.19 99 LEU A C 1
ATOM 772 O O . LEU A 1 99 ? 18.556 -2.661 -16.256 1.00 83.19 99 LEU A O 1
ATOM 776 N N . PRO A 1 100 ? 16.408 -2.483 -16.909 1.00 79.25 100 PRO A N 1
ATOM 777 C CA . PRO A 1 100 ? 16.134 -1.312 -16.090 1.00 79.25 100 PRO A CA 1
ATOM 778 C C . PRO A 1 100 ? 16.069 -1.715 -14.614 1.00 79.25 100 PRO A C 1
ATOM 780 O O . PRO A 1 100 ? 15.382 -2.673 -14.262 1.00 79.25 100 PRO A O 1
ATOM 783 N N . GLY A 1 101 ? 16.815 -1.025 -13.753 1.00 75.12 101 GLY A N 1
ATOM 784 C CA . GLY A 1 101 ? 16.826 -1.260 -12.308 1.00 75.12 101 GLY A CA 1
ATOM 785 C C . GLY A 1 101 ? 17.332 -2.610 -11.825 1.00 75.12 101 GLY A C 1
ATOM 786 O O . GLY A 1 101 ? 17.202 -2.927 -10.645 1.00 75.12 101 GLY A O 1
ATOM 787 N N . LEU A 1 102 ? 17.908 -3.399 -12.731 1.00 76.81 102 LEU A N 1
ATOM 788 C CA . LEU A 1 102 ? 18.562 -4.669 -12.428 1.00 76.81 102 LEU A CA 1
ATOM 789 C C . LEU A 1 102 ? 20.064 -4.611 -12.681 1.00 76.81 102 LEU A C 1
ATOM 791 O O . LEU A 1 102 ? 20.797 -5.350 -12.040 1.00 76.81 102 LEU A O 1
ATOM 795 N N . ALA A 1 103 ? 20.505 -3.772 -13.617 1.00 80.81 103 ALA A N 1
ATOM 796 C CA . ALA A 1 103 ? 21.910 -3.599 -13.932 1.00 80.81 103 ALA A CA 1
ATOM 797 C C . ALA A 1 103 ? 22.396 -2.211 -13.493 1.00 80.81 103 ALA A C 1
ATOM 799 O O . ALA A 1 103 ? 21.681 -1.224 -13.670 1.00 80.81 103 ALA A O 1
ATOM 800 N N . ASP A 1 104 ? 23.609 -2.135 -12.947 1.00 78.00 104 ASP A N 1
ATOM 801 C CA . ASP A 1 104 ? 24.285 -0.870 -12.661 1.00 78.00 104 ASP A CA 1
ATOM 802 C C . ASP A 1 104 ? 24.614 -0.095 -13.953 1.00 78.00 104 ASP A C 1
ATOM 804 O O . ASP A 1 104 ? 24.465 -0.594 -15.075 1.00 78.00 104 ASP A O 1
ATOM 808 N N . SER A 1 105 ? 25.104 1.136 -13.808 1.00 76.62 105 SER A N 1
ATOM 809 C CA . SER A 1 105 ? 25.549 1.979 -14.929 1.00 76.62 105 SER A CA 1
ATOM 810 C C . SER A 1 105 ? 26.699 1.398 -15.769 1.00 76.62 105 SER A C 1
ATOM 812 O O . SER A 1 105 ? 27.055 1.997 -16.782 1.00 76.62 105 SER A O 1
ATOM 814 N N . ASN A 1 106 ? 27.249 0.236 -15.400 1.00 76.50 106 ASN A N 1
ATOM 815 C CA . ASN A 1 106 ? 28.287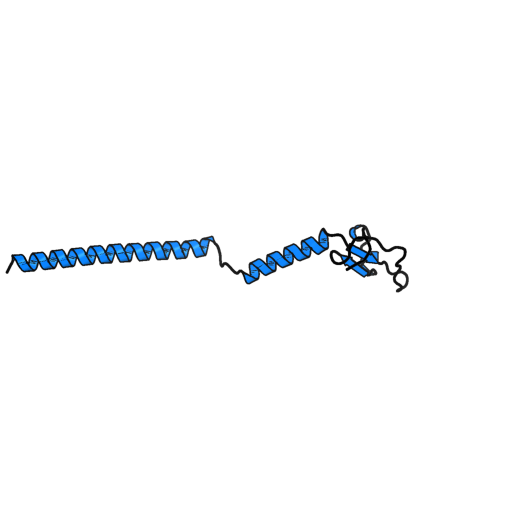 -0.492 -16.128 1.00 76.50 106 ASN A CA 1
ATOM 816 C C . ASN A 1 106 ? 27.796 -1.848 -16.686 1.00 76.50 106 ASN A C 1
ATOM 818 O O . ASN A 1 106 ? 28.586 -2.585 -17.282 1.00 76.50 106 ASN A O 1
ATOM 822 N N . GLY A 1 107 ? 26.514 -2.193 -16.513 1.00 72.06 107 GLY A N 1
ATOM 823 C CA . GLY A 1 107 ? 25.925 -3.439 -17.008 1.00 72.06 107 GLY A CA 1
ATOM 824 C C . GLY A 1 107 ? 26.137 -4.668 -16.115 1.00 72.06 107 GLY A C 1
ATOM 825 O O . GLY A 1 107 ? 26.017 -5.796 -16.602 1.00 72.06 107 GLY A O 1
ATOM 826 N N . HIS A 1 108 ? 26.459 -4.485 -14.833 1.00 77.69 108 HIS A N 1
ATOM 827 C CA . HIS A 1 108 ? 26.575 -5.561 -13.841 1.00 77.69 108 HIS A CA 1
ATOM 828 C C . HIS A 1 108 ? 25.284 -5.735 -13.031 1.00 77.69 108 HIS A C 1
ATOM 830 O O . HIS A 1 108 ? 24.624 -4.750 -12.728 1.00 77.69 108 HIS A O 1
ATOM 836 N N . ILE A 1 109 ? 24.948 -6.980 -12.673 1.00 74.75 109 ILE A N 1
ATOM 837 C CA . ILE A 1 109 ? 23.747 -7.370 -11.902 1.00 74.75 109 ILE A CA 1
ATOM 838 C C . ILE A 1 109 ? 24.104 -7.573 -10.427 1.00 74.75 109 ILE A C 1
ATOM 840 O O . ILE A 1 109 ? 25.155 -8.215 -10.185 1.00 74.75 109 ILE A O 1
#

pLDDT: mean 83.54, std 10.11, range [54.16, 98.06]

Foldseek 3Di:
DVVVVVVVVVVVVVVVVVVVVVVVVVVVVVVVVVVVCVVVDPPPVVVVVVVVVVVVVVCLQPPHFKKKFFADPNHTNPVPIFSVLVPDDPVRRVRIDIGGNNAHRNGHD

Secondary structure (DSSP, 8-state):
-HHHHHHHHHHHHHHHHHHHHHHHHHHHHHHHHHHHHHHT----HHHHHHHHHHHHHHHHHHHS-EEEE-EETTEE-TTS-BS-GGGS-HHHHHHSEEEETTS-TTS--

Sequence (109 aa):
MRRDMRRDDQALTAVIEFLSAFVLFLVIVSAFLSLTRLTLGPNEPMVDRLDEHAADGLMWLTSSEGWAVPMEDGIRDTANSTSDWHLLNASTLLDSDVLPGLADSNGHI

Radius of gyration: 35.1 Å; chains: 1; bounding box: 72×18×96 Å